Protein AF-A0A845UME7-F1 (afdb_monomer_lite)

Secondary structure (DSSP, 8-state):
--HHHHHHHHHHHHHHHHHHHHHH-HHHHHHHHTSSS-----B---SHHHHHHHHHHHHTTT--EEEEEETT-SPTTS-----EEEEEEE-S--TTTS-HHHHTSPB--HHHHHHHHHTT---

Structure (mmCIF, N/CA/C/O backbone):
data_AF-A0A845UME7-F1
#
_entry.id   AF-A0A845UME7-F1
#
loop_
_atom_site.group_PDB
_atom_site.id
_atom_site.type_symbol
_atom_site.label_atom_id
_atom_site.label_alt_id
_atom_site.label_comp_id
_atom_site.label_asym_id
_atom_site.label_entity_id
_atom_site.label_seq_id
_atom_site.pdbx_PDB_ins_code
_atom_site.Cartn_x
_atom_site.Cartn_y
_atom_site.Cartn_z
_atom_site.occupancy
_atom_site.B_iso_or_equiv
_atom_site.auth_seq_id
_atom_site.auth_comp_id
_atom_site.auth_asym_id
_atom_site.auth_atom_id
_atom_site.pdbx_PDB_model_num
ATOM 1 N N . MET A 1 1 ? 11.529 -0.810 -11.117 1.00 72.31 1 MET A N 1
ATOM 2 C CA . MET A 1 1 ? 11.330 0.648 -10.937 1.00 72.31 1 MET A CA 1
ATOM 3 C C . MET A 1 1 ? 12.579 1.263 -10.323 1.00 72.31 1 MET A C 1
ATOM 5 O O . MET A 1 1 ? 13.182 0.627 -9.462 1.00 72.31 1 MET A O 1
ATOM 9 N N . SER A 1 2 ? 12.959 2.477 -10.733 1.00 78.62 2 SER A N 1
ATOM 10 C CA . SER A 1 2 ? 14.038 3.248 -10.098 1.00 78.62 2 SER A CA 1
ATOM 11 C C . SER A 1 2 ? 13.689 3.645 -8.648 1.00 78.62 2 SER A C 1
ATOM 13 O O . SER A 1 2 ? 12.542 3.511 -8.205 1.00 78.62 2 SER A O 1
ATOM 15 N N . TRP A 1 3 ? 14.676 4.114 -7.871 1.00 79.75 3 TRP A N 1
ATOM 16 C CA . TRP A 1 3 ? 14.480 4.484 -6.458 1.00 79.75 3 TRP A CA 1
ATOM 17 C C . TRP A 1 3 ? 13.465 5.615 -6.285 1.00 79.75 3 TRP A C 1
ATOM 19 O O . TRP A 1 3 ? 12.498 5.469 -5.537 1.00 79.75 3 TRP A O 1
ATOM 29 N N . GLY A 1 4 ? 13.668 6.714 -7.018 1.00 83.81 4 GLY A N 1
ATOM 30 C CA . GLY A 1 4 ? 12.783 7.877 -6.973 1.00 83.81 4 GLY A CA 1
ATOM 31 C C . GLY A 1 4 ? 11.357 7.511 -7.371 1.00 83.81 4 GLY A C 1
ATOM 32 O O . GLY A 1 4 ? 10.411 7.895 -6.687 1.00 83.81 4 GLY A O 1
ATOM 33 N N . LYS A 1 5 ? 11.208 6.669 -8.400 1.00 84.81 5 LYS A N 1
ATOM 34 C CA . LYS A 1 5 ? 9.906 6.179 -8.854 1.00 84.81 5 LYS A CA 1
ATOM 35 C C . LYS A 1 5 ? 9.225 5.308 -7.802 1.00 84.81 5 LYS A C 1
ATOM 37 O O . LYS A 1 5 ? 8.067 5.540 -7.489 1.00 84.81 5 LYS A O 1
ATOM 42 N N . SER A 1 6 ? 9.947 4.380 -7.175 1.00 87.00 6 SER A N 1
ATOM 43 C CA . SER A 1 6 ? 9.384 3.523 -6.117 1.00 87.00 6 SER A CA 1
ATOM 44 C C . SER A 1 6 ? 8.890 4.339 -4.913 1.00 87.00 6 SER A C 1
ATOM 46 O O . SER A 1 6 ? 7.823 4.056 -4.372 1.00 87.00 6 SER A O 1
ATOM 48 N N . ILE A 1 7 ? 9.626 5.388 -4.518 1.00 89.62 7 ILE A N 1
ATOM 49 C CA . ILE A 1 7 ? 9.201 6.313 -3.454 1.00 89.62 7 ILE A CA 1
ATOM 50 C C . ILE A 1 7 ? 7.958 7.099 -3.872 1.00 89.62 7 ILE A C 1
ATOM 52 O O . ILE A 1 7 ? 7.014 7.193 -3.088 1.00 89.62 7 ILE A O 1
ATOM 56 N N . ALA A 1 8 ? 7.944 7.639 -5.093 1.00 90.81 8 ALA A N 1
ATOM 57 C CA . ALA A 1 8 ? 6.803 8.383 -5.615 1.00 90.81 8 ALA A CA 1
ATOM 58 C C . ALA A 1 8 ? 5.537 7.511 -5.654 1.00 90.81 8 ALA A C 1
ATOM 60 O O . ALA A 1 8 ? 4.503 7.914 -5.122 1.00 90.81 8 ALA A O 1
ATOM 61 N N . GLN A 1 9 ? 5.638 6.281 -6.173 1.00 92.12 9 GLN A N 1
ATOM 62 C CA . GLN A 1 9 ? 4.503 5.355 -6.219 1.00 92.12 9 GLN A CA 1
ATOM 63 C C . GLN A 1 9 ? 4.059 4.904 -4.821 1.00 92.12 9 GLN A C 1
ATOM 65 O O . GLN A 1 9 ? 2.859 4.801 -4.568 1.00 92.12 9 GLN A O 1
ATOM 70 N N . GLY A 1 10 ? 4.985 4.732 -3.870 1.00 94.00 10 GLY A N 1
ATOM 71 C CA . GLY A 1 10 ? 4.635 4.538 -2.459 1.00 94.00 10 GLY A CA 1
ATOM 72 C C . GLY A 1 10 ? 3.848 5.724 -1.886 1.00 94.00 10 GLY A C 1
ATOM 73 O O . GLY A 1 10 ? 2.827 5.535 -1.228 1.00 94.00 10 GLY A O 1
ATOM 74 N N . GLY A 1 11 ? 4.264 6.954 -2.200 1.00 94.44 11 GLY A N 1
ATOM 75 C CA . GLY A 1 11 ? 3.541 8.179 -1.848 1.00 94.44 11 GLY A CA 1
ATOM 76 C C . GLY A 1 11 ? 2.113 8.213 -2.401 1.00 94.44 11 GLY A C 1
ATOM 77 O O . GLY A 1 11 ? 1.167 8.451 -1.643 1.00 94.44 11 GLY A O 1
ATOM 78 N N . HIS A 1 12 ? 1.947 7.908 -3.692 1.00 95.31 12 HIS A N 1
ATOM 79 C CA . HIS A 1 12 ? 0.633 7.797 -4.333 1.00 95.31 12 HIS A CA 1
ATOM 80 C C . HIS A 1 12 ? -0.237 6.722 -3.675 1.00 95.31 12 HIS A C 1
ATOM 82 O O . HIS A 1 12 ? -1.416 6.961 -3.412 1.00 95.31 12 HIS A O 1
ATOM 88 N N . ALA A 1 13 ? 0.344 5.565 -3.349 1.00 97.12 13 ALA A N 1
ATOM 89 C CA . ALA A 1 13 ? -0.355 4.475 -2.681 1.00 97.12 13 ALA A CA 1
ATOM 90 C C . ALA A 1 13 ? -0.905 4.910 -1.313 1.00 97.12 13 ALA A C 1
ATOM 92 O O . ALA A 1 13 ? -2.077 4.670 -1.013 1.00 97.12 13 ALA A O 1
ATOM 93 N N . TYR A 1 14 ? -0.096 5.602 -0.502 1.00 96.62 14 TYR A N 1
ATOM 94 C CA . TYR A 1 14 ? -0.529 6.090 0.809 1.00 96.62 14 TYR A CA 1
ATOM 95 C C . TYR A 1 14 ? -1.689 7.084 0.711 1.00 96.62 14 TYR A C 1
ATOM 97 O O . TYR A 1 14 ? -2.680 6.949 1.431 1.00 96.62 14 TYR A O 1
ATOM 105 N N . GLN A 1 15 ? -1.586 8.068 -0.185 1.00 96.50 15 GLN A N 1
ATOM 106 C CA . GLN A 1 15 ? -2.633 9.078 -0.356 1.00 96.50 15 GLN A CA 1
ATOM 107 C C . GLN A 1 15 ? -3.911 8.483 -0.951 1.00 96.50 15 GLN A C 1
ATOM 109 O O . GLN A 1 15 ? -5.010 8.791 -0.486 1.00 96.50 15 GLN A O 1
ATOM 114 N N . GLY A 1 16 ? -3.780 7.601 -1.943 1.00 97.31 16 GLY A N 1
ATOM 115 C CA . GLY A 1 16 ? -4.913 6.945 -2.583 1.00 97.31 16 GLY A CA 1
ATOM 116 C C . GLY A 1 16 ? -5.706 6.081 -1.605 1.00 97.31 16 GLY A C 1
ATOM 117 O O . GLY A 1 16 ? -6.929 6.208 -1.533 1.00 97.31 16 GLY A O 1
ATOM 118 N N . ALA A 1 17 ? -5.025 5.273 -0.787 1.00 97.44 17 ALA A N 1
ATOM 119 C CA . ALA A 1 17 ? -5.679 4.457 0.236 1.00 97.44 17 ALA A CA 1
ATOM 120 C C . ALA A 1 17 ? -6.386 5.317 1.295 1.00 97.44 17 ALA A C 1
ATOM 122 O O . ALA A 1 17 ? -7.547 5.062 1.620 1.00 97.44 17 ALA A O 1
ATOM 123 N N . LEU A 1 18 ? -5.752 6.403 1.752 1.00 96.75 18 LEU A N 1
ATOM 124 C CA . LEU A 1 18 ? -6.374 7.338 2.692 1.00 96.75 18 LEU A CA 1
ATOM 125 C C . LEU A 1 18 ? -7.619 8.017 2.095 1.00 96.75 18 LEU A C 1
ATOM 127 O O . LEU A 1 18 ? -8.649 8.130 2.762 1.00 96.75 18 LEU A O 1
ATOM 131 N N . ALA A 1 19 ? -7.572 8.416 0.821 1.00 97.38 19 ALA A N 1
ATOM 132 C CA . ALA A 1 19 ? -8.723 8.985 0.122 1.00 97.38 19 ALA A CA 1
ATOM 133 C C . ALA A 1 19 ? -9.871 7.972 -0.029 1.00 97.38 19 ALA A C 1
ATOM 135 O O . ALA A 1 19 ? -11.041 8.347 0.083 1.00 9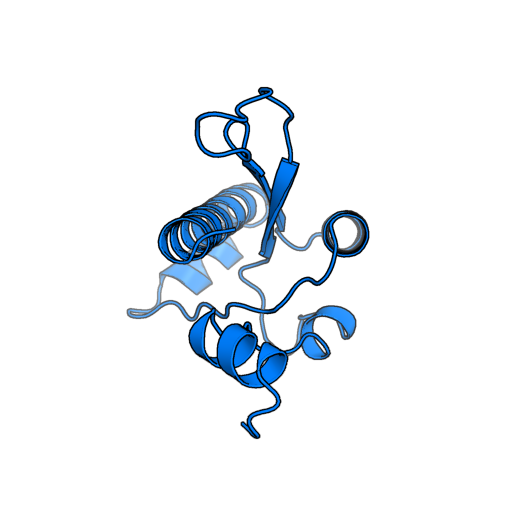7.38 19 ALA A O 1
ATOM 136 N N . VAL A 1 20 ? -9.555 6.695 -0.269 1.00 97.50 20 VAL A N 1
ATOM 137 C CA . VAL A 1 20 ? -10.536 5.598 -0.277 1.00 97.50 20 VAL A CA 1
ATOM 138 C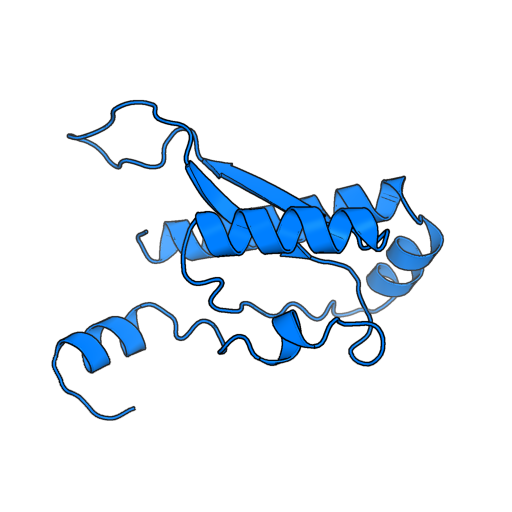 C . VAL A 1 20 ? -11.145 5.423 1.113 1.00 97.50 20 VAL A C 1
ATOM 140 O O . VAL A 1 20 ? -12.370 5.392 1.234 1.00 97.50 20 VAL A O 1
ATOM 143 N N . ALA A 1 21 ? -10.324 5.410 2.164 1.00 97.12 21 ALA A N 1
ATOM 144 C CA . ALA A 1 21 ? -10.793 5.309 3.541 1.00 97.12 21 ALA A CA 1
ATOM 145 C C . ALA A 1 21 ? -11.730 6.460 3.912 1.00 97.12 21 ALA A C 1
ATOM 147 O O . ALA A 1 21 ? -12.788 6.207 4.471 1.00 97.12 21 ALA A O 1
ATOM 148 N N . LYS A 1 22 ? -11.426 7.701 3.509 1.00 97.31 22 LYS A N 1
ATOM 149 C CA . LYS A 1 22 ? -12.314 8.856 3.728 1.00 97.31 22 LYS A CA 1
ATOM 150 C C . LYS A 1 22 ? -13.722 8.645 3.161 1.00 97.31 22 LYS A C 1
ATOM 152 O O . LYS A 1 22 ? -14.684 9.135 3.741 1.00 97.31 22 LYS A O 1
ATOM 157 N N . ARG A 1 23 ? -13.840 7.948 2.025 1.00 96.75 23 ARG A N 1
ATOM 158 C CA . ARG A 1 23 ? -15.130 7.647 1.380 1.00 96.75 23 ARG A CA 1
ATOM 159 C C . ARG A 1 23 ? -15.824 6.432 1.996 1.00 96.75 23 ARG A C 1
ATOM 161 O O . ARG A 1 23 ? -17.040 6.449 2.124 1.00 96.75 23 ARG A O 1
ATOM 168 N N . MET A 1 24 ? -15.066 5.393 2.350 1.00 95.94 24 MET A N 1
ATOM 169 C CA . MET A 1 24 ? -15.603 4.133 2.884 1.00 95.94 24 MET A CA 1
ATOM 170 C C . MET A 1 24 ? -15.943 4.208 4.378 1.00 95.94 24 MET A C 1
ATOM 172 O O . MET A 1 24 ? -16.989 3.723 4.791 1.00 95.94 24 MET A O 1
ATOM 176 N N . SER A 1 25 ? -15.062 4.806 5.181 1.00 94.25 25 SER A N 1
ATOM 177 C CA . SER A 1 25 ? -15.260 5.058 6.609 1.00 94.25 25 SER A CA 1
ATOM 178 C C . SER A 1 25 ? -14.611 6.393 7.018 1.00 94.25 25 SER A C 1
ATOM 180 O O . SER A 1 25 ? -13.416 6.450 7.337 1.00 94.25 25 SER A O 1
ATOM 182 N N . PRO A 1 26 ? -15.392 7.490 7.041 1.00 94.88 26 PRO A N 1
ATOM 183 C CA . PRO A 1 26 ? -14.927 8.786 7.532 1.00 94.88 26 PRO A CA 1
ATOM 184 C C . PRO A 1 26 ? -14.416 8.747 8.980 1.00 94.88 26 PRO A C 1
ATOM 186 O O . PRO A 1 26 ? -13.513 9.505 9.322 1.00 94.88 26 PRO A O 1
ATOM 189 N N . GLU A 1 27 ? -14.967 7.859 9.815 1.00 94.62 27 GLU A N 1
ATOM 190 C CA . GLU A 1 27 ? -14.528 7.631 11.198 1.00 94.62 27 GLU A CA 1
ATOM 191 C C . GLU A 1 27 ? -13.095 7.096 11.244 1.00 94.62 27 GLU A C 1
ATOM 193 O O . GLU A 1 27 ? -12.250 7.664 11.932 1.00 94.62 27 GLU A O 1
ATOM 198 N N . LEU A 1 28 ? -12.802 6.060 10.458 1.00 92.38 28 LEU A N 1
ATOM 199 C CA . LEU A 1 28 ? -11.492 5.419 10.412 1.00 92.38 28 LEU A CA 1
ATOM 200 C C . LEU A 1 28 ? -10.439 6.387 9.884 1.00 92.38 28 LEU A C 1
ATOM 202 O O . LEU A 1 28 ? -9.327 6.452 10.407 1.00 92.38 28 LEU A O 1
ATOM 206 N N . HIS A 1 29 ? -10.805 7.160 8.859 1.00 95.50 29 HIS A N 1
ATOM 207 C CA . HIS A 1 29 ? -9.978 8.252 8.373 1.00 95.50 29 HIS A CA 1
ATOM 208 C C . HIS A 1 29 ? -9.711 9.261 9.493 1.00 95.50 29 HIS A C 1
ATOM 210 O O . HIS A 1 29 ? -8.553 9.534 9.783 1.00 95.50 29 HIS A O 1
ATOM 216 N N . ALA A 1 30 ? -10.754 9.790 10.143 1.00 94.06 30 ALA A N 1
ATOM 217 C CA . ALA A 1 30 ? -10.608 10.791 11.198 1.00 94.06 30 ALA A CA 1
ATOM 218 C C . ALA A 1 30 ? -9.718 10.295 12.347 1.00 94.06 30 ALA A C 1
ATOM 220 O O . ALA A 1 30 ? -8.807 11.014 12.746 1.00 94.06 30 ALA A O 1
ATOM 221 N N . ALA A 1 31 ? -9.929 9.061 12.813 1.00 91.81 31 ALA A N 1
ATOM 222 C CA . ALA A 1 31 ? -9.138 8.438 13.871 1.00 91.81 31 ALA A CA 1
ATOM 223 C C . ALA A 1 31 ? -7.666 8.235 13.477 1.00 91.81 31 ALA A C 1
ATOM 225 O O . ALA A 1 31 ? -6.771 8.363 14.310 1.00 91.81 31 ALA A O 1
ATOM 226 N N . TYR A 1 32 ? -7.395 7.918 12.209 1.00 91.19 32 TYR A N 1
ATOM 227 C CA . TYR A 1 32 ? -6.026 7.786 11.719 1.00 91.19 32 TYR A CA 1
ATOM 228 C C . TYR A 1 32 ? -5.336 9.142 11.531 1.00 91.19 32 TYR A C 1
ATOM 230 O O . TYR A 1 32 ? -4.150 9.258 11.814 1.00 91.19 32 TYR A O 1
ATOM 238 N N . THR A 1 33 ? -6.068 10.169 11.091 1.00 92.88 33 THR A N 1
ATOM 239 C CA . THR A 1 33 ? -5.524 11.519 10.862 1.00 92.88 33 THR A CA 1
ATOM 240 C C . THR A 1 33 ? -5.511 12.399 12.115 1.00 92.88 33 THR A C 1
ATOM 242 O O . THR A 1 33 ? -5.016 13.518 12.064 1.00 92.88 33 THR A O 1
ATOM 245 N N . SER A 1 34 ? -6.085 11.944 13.236 1.00 92.00 34 SER A N 1
ATOM 246 C CA . SER A 1 34 ? -6.139 12.716 14.487 1.00 92.00 34 SER A CA 1
ATOM 247 C C . SER A 1 34 ? -4.856 12.643 15.317 1.00 92.00 34 SER A C 1
ATOM 249 O O . SER A 1 34 ? -4.793 13.256 16.379 1.00 92.00 34 SER A O 1
ATOM 251 N N . VAL A 1 35 ? -3.868 11.854 14.892 1.00 87.38 35 VAL A N 1
ATOM 252 C CA . VAL A 1 35 ? -2.557 11.765 15.548 1.00 87.38 35 VAL A CA 1
ATOM 253 C C . VAL A 1 35 ? -1.543 12.650 14.831 1.00 87.38 35 VAL A C 1
ATOM 255 O O . VAL A 1 35 ? -1.598 12.795 13.613 1.00 87.38 35 VAL A O 1
ATOM 258 N N . ASP A 1 36 ? -0.572 13.183 15.573 1.00 79.69 36 ASP A N 1
ATOM 259 C CA . ASP A 1 36 ? 0.455 14.075 15.014 1.00 79.69 36 ASP A CA 1
ATOM 260 C C . ASP A 1 36 ? 1.339 13.386 13.959 1.00 79.69 36 ASP A C 1
ATOM 262 O O . ASP A 1 36 ? 1.874 14.037 13.061 1.00 79.69 36 ASP A O 1
ATOM 266 N N . VAL A 1 37 ? 1.505 12.060 14.061 1.00 79.56 37 VAL A N 1
ATOM 267 C CA . VAL A 1 37 ? 2.336 11.268 13.146 1.00 79.56 37 VAL A CA 1
ATOM 268 C C . VAL A 1 37 ? 1.607 10.005 12.697 1.00 79.56 37 VAL A C 1
ATOM 270 O O . VAL A 1 37 ? 1.409 9.053 13.452 1.00 79.56 37 VAL A O 1
ATOM 273 N N . GLU A 1 38 ? 1.271 9.973 11.413 1.00 86.75 38 GLU A N 1
ATOM 274 C CA . GLU A 1 38 ? 0.695 8.811 10.745 1.00 86.75 38 GLU A CA 1
ATOM 275 C C . GLU A 1 38 ? 1.754 7.734 10.463 1.00 86.75 38 GLU A C 1
ATOM 277 O O . GLU A 1 38 ? 2.771 7.992 9.812 1.00 86.75 38 GLU A O 1
ATOM 282 N N . THR A 1 39 ? 1.491 6.492 10.873 1.00 89.88 39 THR A N 1
ATOM 283 C CA . THR A 1 39 ? 2.399 5.365 10.611 1.00 89.88 39 THR A CA 1
ATOM 284 C C . THR A 1 39 ? 2.154 4.761 9.233 1.00 89.88 39 THR A C 1
ATOM 286 O O . THR A 1 39 ? 1.096 4.193 8.977 1.00 89.88 39 THR A O 1
ATOM 289 N N . LYS A 1 40 ? 3.173 4.797 8.371 1.00 92.94 40 LYS A N 1
ATOM 290 C CA . LYS A 1 40 ? 3.147 4.195 7.032 1.00 92.94 40 LYS A CA 1
ATOM 291 C C . LYS A 1 40 ? 4.254 3.151 6.915 1.00 92.94 40 LYS A C 1
ATOM 293 O O . LYS A 1 40 ? 5.389 3.412 7.305 1.00 92.94 40 LYS A O 1
ATOM 298 N N . LEU A 1 41 ? 3.922 1.973 6.390 1.00 93.06 41 LEU A N 1
ATOM 299 C CA . LEU A 1 41 ? 4.873 0.886 6.153 1.00 93.06 41 LEU A CA 1
ATOM 300 C C . LEU A 1 41 ? 4.908 0.558 4.662 1.00 93.06 41 LEU A C 1
ATOM 302 O O . LEU A 1 41 ? 3.857 0.387 4.049 1.00 93.06 41 LEU A O 1
ATOM 306 N N . CYS A 1 42 ? 6.115 0.434 4.110 1.00 94.88 42 CYS A N 1
ATOM 307 C CA . CYS A 1 42 ? 6.328 -0.036 2.747 1.00 94.88 42 CYS A CA 1
ATOM 308 C C . CYS A 1 42 ? 6.729 -1.513 2.789 1.00 94.88 42 CYS A C 1
ATOM 310 O O . CYS A 1 42 ? 7.729 -1.872 3.419 1.00 94.88 42 CYS A O 1
ATOM 312 N N . LEU A 1 43 ? 5.935 -2.363 2.146 1.00 94.88 43 LEU A N 1
ATOM 313 C CA . LEU A 1 43 ? 6.153 -3.805 2.065 1.00 94.88 43 LEU A CA 1
ATOM 314 C C . LEU A 1 43 ? 6.444 -4.186 0.617 1.00 94.88 43 LEU A C 1
ATOM 316 O O . LEU A 1 43 ? 5.971 -3.525 -0.308 1.00 94.88 43 LEU A O 1
ATOM 320 N N . ASP A 1 44 ? 7.204 -5.255 0.426 1.00 92.88 44 ASP A N 1
ATOM 321 C CA . ASP A 1 44 ? 7.391 -5.829 -0.898 1.00 92.88 44 ASP A CA 1
ATOM 322 C C . ASP A 1 44 ? 6.143 -6.634 -1.284 1.00 92.88 44 ASP A C 1
ATOM 324 O O . ASP A 1 44 ? 5.835 -7.669 -0.688 1.00 92.88 44 ASP A O 1
ATOM 328 N N . GLY A 1 45 ? 5.397 -6.121 -2.263 1.00 91.62 45 GLY A N 1
ATOM 329 C CA . GLY A 1 45 ? 4.196 -6.766 -2.789 1.00 91.62 45 GLY A CA 1
ATOM 330 C C . GLY A 1 45 ? 4.478 -7.930 -3.742 1.00 91.62 45 GLY A C 1
ATOM 331 O O . GLY A 1 45 ? 3.543 -8.660 -4.083 1.00 91.62 45 GLY A O 1
ATOM 332 N N . GLY A 1 46 ? 5.736 -8.127 -4.151 1.00 90.69 46 GLY A N 1
ATOM 333 C CA . GLY A 1 46 ? 6.145 -9.154 -5.102 1.00 90.69 46 GLY A CA 1
ATOM 334 C C . GLY A 1 46 ? 5.789 -8.789 -6.544 1.00 90.69 46 GLY A C 1
ATOM 335 O O . GLY A 1 46 ? 6.348 -7.857 -7.116 1.00 90.69 46 GLY A O 1
ATOM 336 N N . SER A 1 47 ? 4.884 -9.557 -7.152 1.00 90.00 47 SER A N 1
ATOM 337 C CA . SER A 1 47 ? 4.503 -9.433 -8.565 1.00 90.00 47 SER A CA 1
ATOM 338 C C . SER A 1 47 ? 3.195 -8.664 -8.780 1.00 90.00 47 SER A C 1
ATOM 340 O O . SER A 1 47 ? 2.410 -8.467 -7.853 1.00 90.00 47 SER A O 1
ATOM 342 N N . LEU A 1 48 ? 2.921 -8.299 -10.037 1.00 89.69 48 LEU A N 1
ATOM 343 C CA . LEU A 1 48 ? 1.639 -7.730 -10.467 1.00 89.69 48 LEU A CA 1
ATOM 344 C C . LEU A 1 48 ? 0.444 -8.591 -10.021 1.00 89.69 48 LEU A C 1
ATOM 346 O O . LEU A 1 48 ? -0.468 -8.085 -9.371 1.00 89.69 48 LEU A O 1
ATOM 350 N N . ASP A 1 49 ? 0.483 -9.896 -10.293 1.00 90.62 49 ASP A N 1
ATOM 351 C CA . ASP A 1 49 ? -0.589 -10.828 -9.917 1.00 90.62 49 ASP A CA 1
ATOM 352 C C . ASP A 1 49 ? -0.827 -10.858 -8.404 1.00 90.62 49 ASP A C 1
ATOM 354 O O . ASP A 1 49 ? -1.966 -10.944 -7.943 1.00 90.62 49 ASP A O 1
ATOM 358 N N . SER A 1 50 ? 0.248 -10.750 -7.615 1.00 94.38 50 SER A N 1
ATOM 359 C CA . SER A 1 50 ? 0.165 -10.663 -6.157 1.00 94.38 50 SER A CA 1
ATOM 360 C C . SER A 1 50 ? -0.559 -9.387 -5.724 1.00 94.38 50 SER A C 1
ATOM 362 O O . SER A 1 50 ? -1.463 -9.450 -4.888 1.00 94.38 50 SER A O 1
ATOM 364 N N . LEU A 1 51 ? -0.231 -8.237 -6.325 1.00 95.38 51 LEU A N 1
ATOM 365 C CA . LEU A 1 51 ? -0.907 -6.967 -6.041 1.00 95.38 51 LEU A CA 1
ATOM 366 C C . LEU A 1 51 ? -2.402 -7.026 -6.383 1.00 95.38 51 LEU A C 1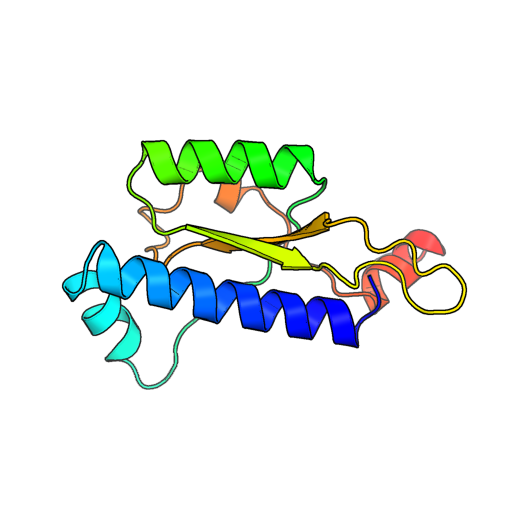
ATOM 368 O O . LEU A 1 51 ? -3.223 -6.636 -5.552 1.00 95.38 51 LEU A O 1
ATOM 372 N N . LEU A 1 52 ? -2.757 -7.551 -7.559 1.00 94.62 52 LEU A N 1
ATOM 373 C CA . LEU A 1 52 ? -4.151 -7.688 -7.996 1.00 94.62 52 LEU A CA 1
ATOM 374 C C . LEU A 1 52 ? -4.930 -8.646 -7.086 1.00 94.62 52 LEU A C 1
ATOM 376 O O . LEU A 1 52 ? -5.970 -8.283 -6.541 1.00 94.62 52 LEU A O 1
ATOM 380 N N . SER A 1 53 ? -4.368 -9.827 -6.811 1.00 95.81 53 SER A N 1
ATOM 381 C CA . SER A 1 53 ? -4.977 -10.812 -5.912 1.00 95.81 53 SER A CA 1
ATOM 382 C C . SER A 1 53 ? -5.179 -10.262 -4.496 1.00 95.81 53 SER A C 1
ATOM 384 O O . SER A 1 53 ? -6.198 -10.524 -3.851 1.00 95.81 53 SER A O 1
ATOM 386 N N . MET A 1 54 ? -4.214 -9.498 -3.975 1.00 97.38 54 MET A N 1
ATOM 387 C CA . MET A 1 54 ? -4.357 -8.844 -2.676 1.00 97.38 54 MET A CA 1
ATOM 388 C C . MET A 1 54 ? -5.428 -7.758 -2.700 1.00 97.38 54 MET A C 1
ATOM 390 O O . MET A 1 54 ? -6.190 -7.679 -1.739 1.00 97.38 54 MET A O 1
ATOM 394 N N . TYR A 1 55 ? -5.498 -6.952 -3.761 1.00 97.69 55 TYR A N 1
ATOM 395 C CA . TYR A 1 55 ? -6.510 -5.911 -3.908 1.00 97.69 55 TYR A CA 1
ATOM 396 C C . TYR A 1 55 ? -7.923 -6.490 -3.825 1.00 97.69 55 TYR A C 1
ATOM 398 O O . TYR A 1 55 ? -8.674 -6.087 -2.938 1.00 97.69 55 TYR A O 1
ATOM 406 N N . ASP A 1 56 ? -8.241 -7.505 -4.630 1.00 97.12 56 ASP A N 1
ATOM 407 C CA . ASP A 1 56 ? -9.568 -8.138 -4.631 1.00 97.12 56 ASP A CA 1
ATOM 408 C C . ASP A 1 56 ? -9.943 -8.644 -3.232 1.00 97.12 56 ASP A C 1
ATOM 410 O O . ASP A 1 56 ? -10.999 -8.333 -2.680 1.00 97.12 56 ASP A O 1
ATOM 414 N N . ARG A 1 57 ? -8.998 -9.322 -2.571 1.00 97.69 57 ARG A N 1
ATOM 415 C CA . ARG A 1 57 ? -9.184 -9.842 -1.210 1.00 97.69 57 ARG A CA 1
ATOM 416 C C . ARG A 1 57 ? -9.402 -8.746 -0.168 1.00 97.69 57 ARG A C 1
ATOM 418 O O . ARG A 1 57 ? -10.001 -9.031 0.874 1.00 97.69 57 ARG A O 1
ATOM 425 N N . LEU A 1 58 ? -8.856 -7.549 -0.364 1.00 97.38 58 LEU A N 1
ATOM 426 C CA . LEU A 1 58 ? -9.056 -6.413 0.540 1.00 97.38 58 LEU A CA 1
ATOM 427 C C . LEU A 1 58 ? -10.428 -5.780 0.317 1.00 97.38 58 LEU A C 1
ATOM 429 O O . LEU A 1 58 ? -11.126 -5.524 1.300 1.00 97.38 58 LEU A O 1
ATOM 433 N N . ILE A 1 59 ? -10.831 -5.616 -0.945 1.00 96.12 59 ILE A N 1
ATOM 434 C CA . ILE A 1 59 ? -12.156 -5.113 -1.317 1.00 96.12 59 ILE A CA 1
ATOM 435 C C . ILE A 1 59 ? -13.256 -6.029 -0.770 1.00 96.12 59 ILE A C 1
ATOM 437 O O . ILE A 1 59 ? -14.155 -5.539 -0.086 1.00 96.12 59 ILE A O 1
ATOM 441 N N . ASP A 1 60 ? -13.118 -7.349 -0.922 1.00 96.31 60 ASP A N 1
ATOM 442 C CA . ASP A 1 60 ? -14.050 -8.346 -0.363 1.00 96.31 60 ASP A CA 1
ATOM 443 C C . ASP A 1 60 ? -14.215 -8.245 1.163 1.00 96.31 60 ASP A C 1
ATOM 445 O O . ASP A 1 60 ? -15.215 -8.678 1.734 1.00 96.31 60 ASP A O 1
ATOM 449 N N . ARG A 1 61 ? -13.207 -7.700 1.851 1.00 95.31 61 ARG A N 1
ATOM 450 C CA . ARG A 1 61 ? -13.182 -7.536 3.312 1.00 95.31 61 ARG A CA 1
ATOM 451 C C . ARG A 1 61 ? -13.598 -6.137 3.760 1.00 95.31 61 ARG A C 1
ATOM 453 O O . ARG A 1 61 ? -13.538 -5.860 4.957 1.00 95.31 61 ARG A O 1
ATOM 460 N N . GLY A 1 62 ? -13.965 -5.254 2.833 1.00 95.56 62 GLY A N 1
ATOM 461 C CA . GLY A 1 62 ? -14.257 -3.852 3.130 1.00 95.56 62 GLY A CA 1
ATOM 462 C C . GLY A 1 62 ? -13.043 -3.082 3.657 1.00 95.56 62 GLY A C 1
ATOM 463 O O . GLY A 1 62 ? -13.208 -2.085 4.358 1.00 95.56 62 GLY A O 1
ATOM 464 N N . ILE A 1 63 ? -11.822 -3.539 3.359 1.00 96.62 63 ILE A N 1
ATOM 465 C CA . ILE A 1 63 ? -10.596 -2.846 3.755 1.00 96.62 63 ILE A CA 1
ATOM 466 C C . ILE A 1 63 ? -10.261 -1.812 2.673 1.00 96.62 63 ILE A C 1
ATOM 468 O O . ILE A 1 63 ? -10.152 -2.191 1.506 1.00 96.62 63 ILE A O 1
ATOM 472 N N . PRO A 1 64 ? -10.049 -0.530 3.029 1.00 97.38 64 PRO A N 1
ATOM 473 C CA . PRO A 1 64 ? -9.654 0.486 2.063 1.00 97.38 64 PRO A CA 1
ATOM 474 C C . PRO A 1 64 ? -8.377 0.086 1.320 1.00 97.38 64 PRO A C 1
ATOM 476 O O . PRO A 1 64 ? -7.356 -0.223 1.941 1.00 97.38 64 PRO A O 1
ATOM 479 N N . ALA A 1 65 ? -8.439 0.091 -0.009 1.00 97.88 65 ALA A N 1
ATOM 480 C CA . ALA A 1 65 ? -7.330 -0.286 -0.869 1.00 97.88 65 ALA A CA 1
ATOM 481 C C . ALA A 1 65 ? -7.318 0.551 -2.154 1.00 97.88 65 ALA A C 1
ATOM 483 O O . ALA A 1 65 ? -8.371 0.959 -2.648 1.00 97.88 65 ALA A O 1
ATOM 484 N N . PHE A 1 66 ? -6.129 0.808 -2.696 1.00 97.81 66 PHE A N 1
ATOM 485 C CA . PHE A 1 66 ? -5.944 1.634 -3.889 1.00 97.81 66 PHE A CA 1
ATOM 486 C C . PHE A 1 66 ? -4.822 1.092 -4.774 1.00 97.81 66 PHE A C 1
ATOM 488 O O . PHE A 1 66 ? -3.679 1.003 -4.329 1.00 97.81 66 PHE A O 1
ATOM 495 N N . LEU A 1 67 ? -5.136 0.764 -6.027 1.00 96.19 67 LEU A N 1
ATOM 496 C CA . LEU A 1 67 ? -4.136 0.399 -7.027 1.00 96.19 67 LEU A CA 1
ATOM 497 C C . LEU A 1 67 ? -3.544 1.664 -7.646 1.00 96.19 67 LEU A C 1
ATOM 499 O O . LEU A 1 67 ? -4.268 2.504 -8.179 1.00 96.19 67 LEU A O 1
ATOM 503 N N . VAL A 1 68 ? -2.223 1.781 -7.588 1.00 94.75 68 VAL A N 1
ATOM 504 C CA . VAL A 1 68 ? -1.488 2.835 -8.282 1.00 94.75 68 VAL A CA 1
ATOM 505 C C . VAL A 1 68 ? -1.176 2.342 -9.684 1.00 94.75 68 VAL A C 1
ATOM 507 O O . VAL A 1 68 ? -0.413 1.391 -9.852 1.00 94.75 68 VAL A O 1
ATOM 510 N N . ILE A 1 69 ? -1.776 2.988 -10.677 1.00 90.06 69 ILE A N 1
ATOM 511 C CA . ILE A 1 69 ? -1.565 2.698 -12.093 1.00 90.06 69 ILE A CA 1
ATOM 512 C C . ILE A 1 69 ? -0.631 3.768 -12.644 1.00 90.06 69 ILE A C 1
ATOM 514 O O . ILE A 1 69 ? -0.959 4.954 -12.620 1.00 90.06 69 ILE A O 1
ATOM 518 N N . ASP A 1 70 ? 0.535 3.341 -13.111 1.00 80.69 70 ASP A N 1
ATOM 519 C CA . ASP A 1 70 ? 1.513 4.215 -13.744 1.00 80.69 70 ASP A CA 1
ATOM 520 C C . ASP A 1 70 ? 1.412 4.046 -15.260 1.00 80.69 70 ASP A C 1
ATOM 522 O O . ASP A 1 70 ? 1.726 2.977 -15.787 1.00 80.69 70 ASP A O 1
ATOM 526 N N . LYS A 1 71 ? 0.932 5.088 -15.947 1.00 64.88 71 LYS A N 1
ATOM 527 C CA . LYS A 1 71 ? 0.838 5.118 -17.418 1.00 64.88 71 LYS A CA 1
ATOM 528 C C . LYS A 1 71 ? 2.189 5.388 -18.080 1.00 64.88 71 LYS A C 1
ATOM 530 O O . LYS A 1 71 ? 2.339 5.168 -19.276 1.00 64.88 71 LYS A O 1
ATOM 535 N N . ASP A 1 72 ? 3.165 5.822 -17.284 1.00 60.81 72 ASP A N 1
ATOM 536 C CA . ASP A 1 72 ? 4.506 6.185 -17.720 1.00 60.81 72 ASP A CA 1
ATOM 537 C C . ASP A 1 72 ? 5.537 5.188 -17.168 1.00 60.81 72 ASP A C 1
ATOM 539 O O . ASP A 1 72 ? 6.671 5.555 -16.850 1.00 60.81 72 ASP A O 1
ATOM 543 N N . HIS A 1 73 ? 5.145 3.918 -16.965 1.00 57.22 73 HIS A N 1
ATOM 544 C CA . HIS A 1 73 ? 5.972 2.916 -16.284 1.00 57.22 73 HIS A CA 1
ATOM 545 C C . HIS A 1 73 ? 7.344 2.719 -16.947 1.00 57.22 73 HIS A C 1
ATOM 547 O O . HIS A 1 73 ? 8.337 2.547 -16.229 1.00 57.22 73 HIS A O 1
ATOM 553 N N . VAL A 1 74 ? 7.420 2.816 -18.275 1.00 59.62 74 VAL A N 1
ATOM 554 C CA . VAL A 1 74 ? 8.666 2.672 -19.029 1.00 59.62 74 VAL A CA 1
ATOM 555 C C . VAL A 1 74 ? 9.365 4.027 -19.171 1.00 59.62 74 VAL A C 1
ATOM 557 O O . VAL A 1 74 ? 8.788 4.991 -19.658 1.00 59.62 74 VAL A O 1
ATOM 560 N N . GLU A 1 75 ? 10.606 4.127 -18.692 1.0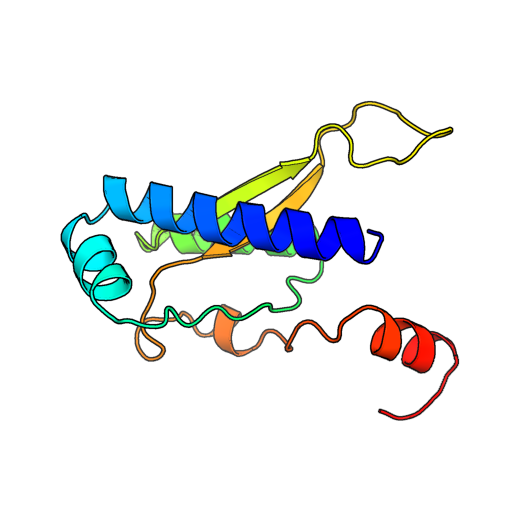0 56.69 75 GLU A N 1
ATOM 561 C CA . GLU A 1 75 ? 11.408 5.355 -18.791 1.00 56.69 75 GLU A CA 1
ATOM 562 C C . GLU A 1 75 ? 11.941 5.518 -20.241 1.00 56.69 75 GLU A C 1
ATOM 564 O O . GLU A 1 75 ? 12.221 4.511 -20.895 1.00 56.69 75 GLU A O 1
ATOM 569 N N . PRO A 1 76 ? 12.085 6.746 -20.788 1.00 54.16 76 PRO A N 1
ATOM 570 C CA . PRO A 1 76 ? 12.666 6.945 -22.120 1.00 54.16 76 PRO A CA 1
ATOM 571 C C . PRO A 1 76 ? 14.052 6.283 -22.259 1.00 54.16 76 PRO A C 1
ATOM 573 O O . PRO A 1 76 ? 14.843 6.368 -21.315 1.00 54.16 76 PRO A O 1
ATOM 576 N N . PRO A 1 77 ? 14.393 5.682 -23.421 1.00 54.53 77 PRO A N 1
ATOM 577 C CA . PRO A 1 77 ? 13.710 5.759 -24.721 1.00 54.53 77 PRO A CA 1
ATOM 578 C C . PRO A 1 77 ? 12.651 4.673 -24.994 1.00 54.53 77 PRO A C 1
ATOM 580 O O . PRO A 1 77 ? 12.027 4.720 -26.049 1.00 54.53 77 PRO A O 1
ATOM 583 N N . ASP A 1 78 ? 12.416 3.733 -24.078 1.00 57.62 78 ASP A N 1
ATOM 584 C CA . ASP A 1 78 ? 11.582 2.543 -24.332 1.00 57.62 78 ASP A CA 1
ATOM 585 C C . ASP A 1 78 ? 10.080 2.761 -24.036 1.00 57.62 78 ASP A C 1
ATOM 587 O O . ASP A 1 78 ? 9.309 1.812 -23.931 1.00 57.62 78 ASP A O 1
ATOM 591 N N . PHE A 1 79 ? 9.655 4.020 -23.882 1.00 53.91 79 PHE A N 1
ATOM 592 C CA . PHE A 1 79 ? 8.295 4.415 -23.504 1.00 53.91 79 PHE A CA 1
ATOM 593 C C . PHE A 1 79 ? 7.223 3.829 -24.444 1.00 53.91 79 PHE A C 1
ATOM 595 O O . PHE A 1 79 ? 7.121 4.247 -25.598 1.00 53.91 79 PHE A O 1
ATOM 602 N N . ASP A 1 80 ? 6.392 2.906 -23.943 1.00 60.44 80 ASP A N 1
ATOM 603 C CA . ASP A 1 80 ? 5.343 2.227 -24.725 1.00 60.44 80 ASP A CA 1
ATOM 604 C C . ASP A 1 80 ? 3.900 2.595 -24.319 1.00 60.44 80 ASP A C 1
ATOM 606 O O . ASP A 1 80 ? 2.945 2.189 -24.981 1.00 60.44 80 ASP A O 1
ATOM 610 N N . GLY A 1 81 ? 3.730 3.392 -23.256 1.00 54.94 81 GLY A N 1
ATOM 611 C CA . GLY A 1 81 ? 2.427 3.843 -22.756 1.00 54.94 81 GLY A CA 1
ATOM 612 C C . GLY A 1 81 ? 1.556 2.747 -22.128 1.00 54.94 81 GLY A C 1
ATOM 613 O O . GLY A 1 81 ? 0.358 2.970 -21.928 1.00 54.94 81 GLY A O 1
ATOM 614 N N . SER A 1 82 ? 2.112 1.566 -21.834 1.00 60.69 82 SER A N 1
ATOM 615 C CA . SER A 1 82 ? 1.376 0.494 -21.162 1.00 60.69 82 SER A CA 1
ATOM 616 C C . SER A 1 82 ? 1.100 0.842 -19.689 1.00 60.69 82 SER A C 1
ATOM 618 O O . SER A 1 82 ? 1.989 1.222 -18.928 1.00 60.69 82 SER A O 1
ATOM 620 N N . GLU A 1 83 ? -0.167 0.731 -19.272 1.00 65.00 83 GLU A N 1
ATOM 621 C CA . GLU A 1 83 ? -0.569 0.958 -17.882 1.00 65.00 83 GLU A CA 1
ATOM 622 C C . GLU A 1 83 ? -0.129 -0.221 -17.011 1.00 65.00 83 GLU A C 1
ATOM 624 O O . GLU A 1 83 ? -0.618 -1.341 -17.174 1.00 65.00 83 GLU A O 1
ATOM 629 N N . ILE A 1 84 ? 0.769 0.024 -16.056 1.00 79.06 84 ILE A N 1
ATOM 630 C CA . ILE A 1 84 ? 1.232 -1.017 -15.133 1.00 79.06 84 ILE A CA 1
ATOM 631 C C . ILE A 1 84 ? 0.851 -0.630 -13.709 1.00 79.06 84 ILE A C 1
ATOM 633 O O . ILE A 1 84 ? 1.127 0.477 -13.237 1.00 79.06 84 ILE A O 1
ATOM 637 N N . VAL A 1 85 ? 0.222 -1.564 -12.992 1.00 88.44 85 VAL A N 1
ATOM 638 C CA . VAL A 1 85 ? 0.044 -1.425 -11.546 1.00 88.44 85 VAL A CA 1
ATOM 639 C C . VAL A 1 85 ? 1.422 -1.480 -10.898 1.00 88.44 85 VAL A C 1
ATOM 641 O O . VAL A 1 85 ? 2.128 -2.484 -10.984 1.00 88.44 85 VAL A O 1
ATOM 644 N N . THR A 1 86 ? 1.799 -0.395 -10.234 1.00 90.38 86 THR A N 1
ATOM 645 C CA . THR A 1 86 ? 3.132 -0.226 -9.641 1.00 90.38 86 THR A CA 1
ATOM 646 C C . THR A 1 86 ? 3.140 -0.357 -8.128 1.00 90.38 86 THR A C 1
ATOM 648 O O . THR A 1 86 ? 4.166 -0.714 -7.552 1.00 90.38 86 THR A O 1
ATOM 651 N N . ALA A 1 87 ? 2.016 -0.082 -7.470 1.00 94.88 87 ALA A N 1
ATOM 652 C CA . ALA A 1 87 ? 1.889 -0.194 -6.026 1.00 94.88 87 ALA A CA 1
ATOM 653 C C . ALA A 1 87 ? 0.436 -0.444 -5.610 1.00 94.88 87 ALA A C 1
ATOM 655 O O . ALA A 1 87 ? -0.509 -0.138 -6.338 1.00 94.88 87 ALA A O 1
ATOM 656 N N . LEU A 1 88 ? 0.273 -0.965 -4.396 1.00 97.62 88 LEU A N 1
ATOM 657 C CA . LEU A 1 88 ? -1.012 -1.141 -3.732 1.00 97.62 88 LEU A CA 1
ATOM 658 C C . LEU A 1 88 ? -0.981 -0.399 -2.395 1.00 97.62 88 LEU A C 1
ATOM 660 O O . LEU A 1 88 ? -0.218 -0.747 -1.494 1.00 97.62 88 LEU A O 1
ATOM 664 N N . GLY A 1 89 ? -1.824 0.617 -2.263 1.00 97.81 89 GLY A N 1
ATOM 665 C CA . GLY A 1 89 ? -2.101 1.267 -0.990 1.00 97.81 89 GLY A CA 1
ATOM 666 C C . GLY A 1 89 ? -3.118 0.462 -0.194 1.00 97.81 89 GLY A C 1
ATOM 667 O O . GLY A 1 89 ? -4.113 0.010 -0.759 1.00 97.81 89 GLY A O 1
ATOM 668 N N . VAL A 1 90 ? -2.892 0.304 1.111 1.00 97.81 90 VAL A N 1
ATOM 669 C CA . VAL A 1 90 ? -3.804 -0.416 2.010 1.00 97.81 90 VAL A CA 1
ATOM 670 C C . VAL A 1 90 ? -4.003 0.366 3.301 1.00 97.81 90 VAL A C 1
ATOM 672 O O . VAL A 1 90 ? -3.037 0.766 3.951 1.00 97.81 90 VAL A O 1
ATOM 675 N N . GLY A 1 91 ? -5.259 0.511 3.708 1.00 95.56 91 GLY A N 1
ATOM 676 C CA . GLY A 1 91 ? -5.647 1.096 4.981 1.00 95.56 91 GLY A CA 1
ATOM 677 C C . GLY A 1 91 ? -6.121 2.554 4.897 1.00 95.56 91 GLY A C 1
ATOM 678 O O . GLY A 1 91 ? -6.402 3.050 3.809 1.00 95.56 91 GLY A O 1
ATOM 679 N N . PRO A 1 92 ? -6.241 3.245 6.044 1.00 94.75 92 PRO A N 1
ATOM 680 C CA . PRO A 1 92 ? -5.723 2.864 7.360 1.00 94.75 92 PRO A CA 1
ATOM 681 C C . PRO A 1 92 ? -6.263 1.536 7.893 1.00 94.75 92 PRO A C 1
ATOM 683 O O . PRO A 1 92 ? -7.402 1.166 7.638 1.00 94.75 92 PRO A O 1
ATOM 686 N N . ILE A 1 93 ? -5.433 0.783 8.614 1.00 94.25 93 ILE A N 1
ATOM 687 C CA . ILE A 1 93 ? -5.834 -0.496 9.207 1.00 94.25 93 ILE A CA 1
ATOM 688 C C . ILE A 1 93 ? -5.042 -0.763 10.483 1.00 94.25 93 ILE A C 1
ATOM 690 O O . ILE A 1 93 ? -3.844 -0.497 10.562 1.00 94.25 93 ILE A O 1
ATOM 694 N N . SER A 1 94 ? -5.700 -1.321 11.499 1.00 89.69 94 SER A N 1
ATOM 695 C CA . SER A 1 94 ? -5.009 -1.723 12.724 1.00 89.69 94 SER A CA 1
ATOM 696 C C . SER A 1 94 ? -4.178 -2.991 12.500 1.00 89.69 94 SER A C 1
ATOM 698 O O . SER A 1 94 ? -4.570 -3.896 11.761 1.00 89.69 94 SER A O 1
ATOM 700 N N . LYS A 1 95 ? -3.060 -3.136 13.224 1.00 86.44 95 LYS A N 1
ATOM 701 C CA . LYS A 1 95 ? -2.237 -4.363 13.187 1.00 86.44 95 LYS A CA 1
ATOM 702 C C . LYS A 1 95 ? -3.049 -5.628 13.507 1.00 86.44 95 LYS A C 1
ATOM 704 O O . LYS A 1 95 ? -2.778 -6.702 12.968 1.00 86.44 95 LYS A O 1
ATOM 709 N N . ARG A 1 96 ? -4.054 -5.513 14.382 1.00 88.94 96 ARG A N 1
ATOM 710 C CA . ARG A 1 96 ? -4.966 -6.615 14.717 1.00 88.94 96 ARG A CA 1
ATOM 711 C C . ARG A 1 96 ? -5.871 -6.960 13.531 1.00 88.94 96 ARG A C 1
ATOM 713 O O . ARG A 1 96 ? -5.953 -8.136 13.193 1.00 88.94 96 ARG A O 1
ATOM 720 N N . GLY A 1 97 ? -6.465 -5.952 12.888 1.00 89.75 97 GLY A N 1
ATOM 721 C CA . GLY A 1 97 ? -7.367 -6.109 11.741 1.00 89.75 97 GLY A CA 1
ATOM 722 C C . GLY A 1 97 ? -6.677 -6.490 10.429 1.00 89.75 97 GLY A C 1
ATOM 723 O O . GLY A 1 97 ? -7.328 -7.019 9.535 1.00 89.75 97 GLY A O 1
ATOM 724 N N . ALA A 1 98 ? -5.362 -6.277 10.315 1.00 93.19 98 ALA A N 1
ATOM 725 C CA . ALA A 1 98 ? -4.610 -6.612 9.112 1.00 93.19 98 ALA A CA 1
ATOM 726 C C . ALA A 1 98 ? -4.674 -8.125 8.789 1.00 93.19 98 ALA A C 1
ATOM 728 O O . ALA A 1 98 ? -4.312 -8.951 9.644 1.00 93.19 98 ALA A O 1
ATOM 729 N N . PRO A 1 99 ? -5.082 -8.506 7.560 1.00 95.06 99 PRO A N 1
ATOM 730 C CA . PRO A 1 99 ? -5.069 -9.890 7.108 1.00 95.06 99 PRO A CA 1
ATOM 731 C C . PRO A 1 99 ? -3.690 -10.548 7.226 1.00 95.06 99 PRO A C 1
ATOM 733 O O . PRO A 1 99 ? -2.650 -9.901 7.101 1.00 95.06 99 PRO A O 1
ATOM 736 N N . SER A 1 100 ? -3.672 -11.867 7.425 1.00 94.88 100 SER A N 1
ATOM 737 C CA . SER A 1 100 ? -2.430 -12.631 7.613 1.00 94.88 100 SER A CA 1
ATOM 738 C C . SER A 1 100 ? -1.482 -12.569 6.416 1.00 94.88 100 SER A C 1
ATOM 740 O O . SER A 1 100 ? -0.275 -12.659 6.610 1.00 94.88 100 SER A O 1
ATOM 742 N N . PHE A 1 101 ? -2.001 -12.393 5.198 1.00 93.94 101 PHE A N 1
ATOM 743 C CA . PHE A 1 101 ? -1.171 -12.287 3.999 1.00 93.94 101 PHE A CA 1
ATOM 744 C C . PHE A 1 101 ? -0.339 -10.999 3.979 1.00 93.94 101 PHE A C 1
ATOM 746 O O . PHE A 1 101 ? 0.834 -11.073 3.644 1.00 93.94 101 PHE A O 1
ATOM 753 N N . LEU A 1 102 ? -0.877 -9.864 4.446 1.00 94.31 102 LEU A N 1
ATOM 754 C CA . LEU A 1 102 ? -0.107 -8.617 4.566 1.00 94.31 102 LEU A CA 1
ATOM 755 C C . LEU A 1 102 ? 1.012 -8.742 5.604 1.00 94.31 102 LEU A C 1
ATOM 757 O O . LEU A 1 102 ? 2.107 -8.234 5.410 1.00 94.31 102 LEU A O 1
ATOM 761 N N . LYS A 1 103 ? 0.753 -9.460 6.703 1.00 92.56 103 LYS A N 1
ATOM 762 C CA . LYS A 1 103 ? 1.721 -9.663 7.797 1.00 92.56 103 LYS A CA 1
ATOM 763 C C . LYS 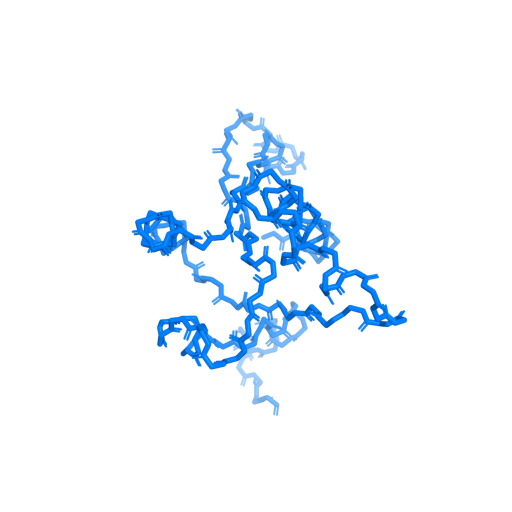A 1 103 ? 2.920 -10.529 7.403 1.00 92.56 103 LYS A C 1
ATOM 765 O O . LYS A 1 103 ? 3.900 -10.556 8.137 1.00 92.56 103 LYS A O 1
ATOM 770 N N . LYS A 1 104 ? 2.804 -11.281 6.307 1.00 92.50 104 LYS A N 1
ATOM 771 C CA . LYS A 1 104 ? 3.849 -12.173 5.793 1.00 92.50 104 LYS A CA 1
ATOM 772 C C . LYS A 1 104 ? 4.712 -11.516 4.719 1.00 92.50 104 LYS A C 1
ATOM 774 O O . LYS A 1 104 ? 5.721 -12.105 4.348 1.00 92.50 104 LYS A O 1
ATOM 779 N N . LEU A 1 105 ? 4.320 -10.344 4.217 1.00 93.69 105 LEU A N 1
ATOM 780 C CA . LEU A 1 105 ? 5.126 -9.627 3.240 1.00 93.69 105 LEU A CA 1
ATOM 781 C C . LEU A 1 105 ? 6.405 -9.109 3.910 1.00 93.69 105 LEU A C 1
ATOM 783 O O . LEU A 1 105 ? 6.337 -8.605 5.039 1.00 93.69 105 LEU A O 1
ATOM 787 N N . PRO A 1 106 ? 7.563 -9.216 3.244 1.00 93.31 106 PRO A N 1
ATOM 788 C CA . PRO A 1 106 ? 8.782 -8.631 3.763 1.00 93.31 106 PRO A CA 1
ATOM 789 C C . PRO A 1 106 ? 8.698 -7.103 3.706 1.00 93.31 106 PRO A C 1
ATOM 791 O O . PRO A 1 106 ? 7.965 -6.521 2.902 1.00 93.31 106 PRO A O 1
ATOM 794 N N . LEU A 1 107 ? 9.467 -6.438 4.570 1.00 92.12 107 LEU A N 1
ATOM 795 C CA . LEU A 1 107 ? 9.695 -5.002 4.430 1.00 92.12 107 LEU A CA 1
ATOM 796 C C . LEU A 1 107 ? 10.307 -4.740 3.058 1.00 92.12 107 LEU A C 1
ATOM 798 O O . LEU A 1 107 ? 11.196 -5.482 2.639 1.00 92.12 107 LEU A O 1
ATOM 802 N N . TRP A 1 108 ? 9.856 -3.682 2.383 1.00 89.31 108 TRP A N 1
ATOM 803 C CA . TRP A 1 108 ? 10.478 -3.292 1.129 1.00 89.31 108 TRP A CA 1
ATOM 804 C C . TRP A 1 108 ? 11.940 -2.917 1.419 1.00 89.31 108 TRP A C 1
ATOM 806 O O . TRP A 1 108 ? 12.191 -1.952 2.148 1.00 89.31 108 TRP A O 1
ATOM 816 N N . PRO A 1 109 ? 12.916 -3.674 0.894 1.00 78.50 109 PRO A N 1
ATOM 817 C CA . PRO A 1 109 ? 14.311 -3.591 1.332 1.00 78.50 109 PRO A CA 1
ATOM 818 C C . PRO A 1 109 ? 15.015 -2.313 0.842 1.00 78.50 109 PRO A C 1
ATOM 820 O O . PRO A 1 109 ? 16.156 -2.027 1.206 1.00 78.50 109 PRO A O 1
ATOM 823 N N . GLY A 1 110 ? 14.344 -1.537 -0.012 1.00 69.38 110 GLY A N 1
ATOM 824 C CA . GLY A 1 110 ? 14.969 -0.491 -0.798 1.00 69.38 110 GLY A CA 1
ATOM 825 C C . GLY A 1 110 ? 15.949 -1.056 -1.839 1.00 69.38 110 GLY A C 1
ATOM 826 O O . GLY A 1 110 ? 16.370 -2.213 -1.785 1.00 69.38 110 GLY A O 1
ATOM 827 N N . PRO A 1 111 ? 16.362 -0.244 -2.821 1.00 59.44 111 PRO A N 1
ATOM 828 C CA . PRO A 1 111 ? 17.193 -0.720 -3.924 1.00 59.44 111 PRO A CA 1
ATOM 829 C C . PRO A 1 111 ? 18.640 -1.032 -3.522 1.00 59.44 111 PRO A C 1
ATOM 831 O O . PRO A 1 111 ? 19.273 -1.849 -4.177 1.00 59.44 111 PRO A O 1
ATOM 834 N N . ARG A 1 112 ? 19.180 -0.441 -2.441 1.00 54.44 112 ARG A N 1
ATOM 835 C CA . ARG A 1 112 ? 20.567 -0.711 -2.000 1.00 54.44 112 ARG A CA 1
ATOM 836 C C . ARG A 1 112 ? 20.768 -2.136 -1.486 1.00 54.44 112 ARG A C 1
ATOM 838 O O . ARG A 1 112 ? 21.837 -2.701 -1.685 1.00 54.44 112 ARG A O 1
ATOM 845 N N . VAL A 1 113 ? 19.756 -2.704 -0.836 1.00 56.81 113 VAL A N 1
ATOM 846 C CA . VAL A 1 113 ? 19.800 -4.090 -0.364 1.00 56.81 113 VAL A CA 1
ATOM 847 C C . VAL A 1 113 ? 19.541 -5.046 -1.529 1.00 56.81 113 VAL A C 1
ATOM 849 O O . VAL A 1 113 ? 20.248 -6.034 -1.642 1.00 56.81 113 VAL A O 1
ATOM 852 N N . LEU A 1 114 ? 18.633 -4.723 -2.459 1.00 55.84 114 LEU A N 1
ATOM 853 C CA . LEU A 1 114 ? 18.414 -5.543 -3.663 1.00 55.84 114 LEU A CA 1
ATOM 854 C C . LEU A 1 114 ? 19.640 -5.593 -4.583 1.00 55.84 114 LEU A C 1
ATOM 856 O O . LEU A 1 114 ? 19.960 -6.662 -5.085 1.00 55.84 114 LEU A O 1
ATOM 860 N N . ALA A 1 115 ? 20.352 -4.475 -4.759 1.00 55.19 115 ALA A N 1
ATOM 861 C CA . ALA A 1 115 ? 21.605 -4.444 -5.515 1.00 55.19 115 ALA A CA 1
ATOM 862 C C . ALA A 1 115 ? 22.692 -5.296 -4.840 1.00 55.19 115 ALA A C 1
ATOM 864 O O . ALA A 1 115 ? 23.305 -6.132 -5.493 1.00 55.19 115 ALA A O 1
ATOM 865 N N . ARG A 1 116 ? 22.863 -5.176 -3.513 1.00 54.31 116 ARG A N 1
ATOM 866 C CA . ARG A 1 116 ? 23.803 -6.022 -2.756 1.00 54.31 116 ARG A CA 1
ATOM 867 C C . ARG A 1 116 ? 23.434 -7.504 -2.786 1.00 54.31 116 ARG A C 1
ATOM 869 O O . ARG A 1 116 ? 24.324 -8.328 -2.939 1.00 54.31 116 ARG A O 1
ATOM 876 N N . LEU A 1 117 ? 22.150 -7.848 -2.681 1.00 56.41 117 LEU A N 1
ATOM 877 C CA . LEU A 1 117 ? 21.678 -9.233 -2.779 1.00 56.41 117 LEU A CA 1
ATOM 878 C C . LEU A 1 117 ? 21.862 -9.798 -4.196 1.00 56.41 117 LEU A C 1
ATOM 880 O O . LEU A 1 117 ? 22.237 -10.959 -4.337 1.00 56.41 117 LEU A O 1
ATOM 884 N N . ALA A 1 118 ? 21.654 -8.984 -5.236 1.00 56.59 118 ALA A N 1
ATOM 885 C CA . ALA A 1 118 ? 21.924 -9.362 -6.625 1.00 56.59 118 ALA A CA 1
ATOM 886 C C . ALA A 1 118 ? 23.428 -9.558 -6.900 1.00 56.59 118 ALA A C 1
ATOM 888 O O . ALA A 1 118 ? 23.798 -10.382 -7.731 1.00 56.59 118 ALA A O 1
ATOM 889 N N . GLU A 1 119 ? 24.289 -8.852 -6.165 1.00 63.03 119 GLU A N 1
ATOM 890 C CA . GLU A 1 119 ? 25.751 -8.994 -6.192 1.00 63.03 119 GLU A CA 1
ATOM 891 C C . GLU A 1 119 ? 26.281 -10.085 -5.231 1.00 63.03 119 GLU A C 1
ATOM 893 O O . GLU A 1 119 ? 27.491 -10.264 -5.106 1.00 63.03 119 GLU A O 1
ATOM 898 N N . GLY A 1 120 ? 25.404 -10.835 -4.549 1.00 55.16 120 GLY A N 1
ATOM 899 C CA . GLY A 1 120 ? 25.792 -11.918 -3.633 1.00 55.16 120 GLY A CA 1
ATOM 900 C C . GLY A 1 120 ? 26.300 -11.463 -2.256 1.00 55.16 120 GLY A C 1
ATOM 901 O O . GLY A 1 120 ? 26.867 -12.262 -1.510 1.00 55.16 120 GLY A O 1
ATOM 902 N N . GLY A 1 121 ? 26.103 -10.196 -1.894 1.00 52.81 121 GLY A N 1
ATOM 903 C CA . GLY A 1 121 ? 26.402 -9.662 -0.569 1.00 52.81 121 GLY A CA 1
ATOM 904 C C . GLY A 1 121 ? 25.340 -10.043 0.466 1.00 52.81 121 GLY A C 1
ATOM 905 O O . GLY A 1 121 ? 24.142 -9.894 0.224 1.00 52.81 121 GLY A O 1
ATOM 906 N N . ALA A 1 122 ? 25.781 -10.511 1.637 1.00 48.19 122 ALA A N 1
ATOM 907 C CA . ALA A 1 122 ? 24.912 -10.742 2.791 1.00 48.19 122 ALA A CA 1
ATOM 908 C C . ALA A 1 122 ? 24.293 -9.418 3.306 1.00 48.19 122 ALA A C 1
ATOM 910 O O . ALA A 1 122 ? 24.925 -8.366 3.146 1.00 48.19 122 ALA A O 1
ATOM 911 N N . PRO A 1 123 ? 23.076 -9.465 3.890 1.00 54.56 123 PRO A N 1
ATOM 912 C CA . PRO A 1 123 ? 22.366 -8.285 4.391 1.00 54.56 123 PRO A CA 1
ATOM 913 C C . PRO A 1 123 ? 23.134 -7.517 5.473 1.00 54.56 123 PRO A C 1
ATOM 915 O O . PRO A 1 123 ? 23.800 -8.167 6.312 1.00 54.56 123 PRO A O 1
#

pLDDT: mean 84.78, std 15.34, range [48.19, 97.88]

Radius of gyration: 15.63 Å; chains: 1; bounding box: 42×27×40 Å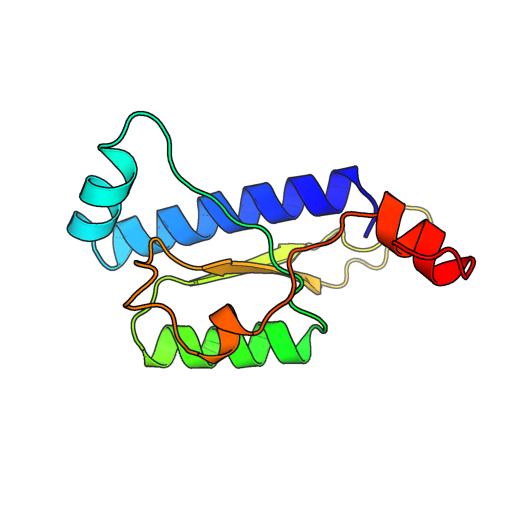

Foldseek 3Di:
DDQVVLVVLLVVLAVQLLVQCCVLPVPQSCVQVVDPDHDDFAFPQDDQVSQVVVQVVCVVVSWRKDFDWDQQPDDPPVGDSDTGRSDMRTDPDDPVRDDPVVVPTHGPPGVVVVVCVVVVHDD

Sequence (123 aa):
MSWGKSIAQGGHAYQGALAVAKRMSPELHAAYTSVDVETKLCLDGGSLDSLLSMYDRLIDRGIPAFLVIDKDHVEPPDFDGSEIVTALGVGPISKRGAPSFLKKLPLWPGPRVLARLAEGGAP